Protein AF-A0A381I861-F1 (afdb_monomer_lite)

Structure (mmCIF, N/CA/C/O backbone):
data_AF-A0A381I861-F1
#
_entry.id   AF-A0A381I861-F1
#
loop_
_atom_site.group_PDB
_atom_site.id
_atom_site.type_symbol
_atom_site.label_atom_id
_atom_site.label_alt_id
_atom_site.label_comp_id
_atom_site.label_asym_id
_atom_site.label_entity_id
_atom_site.label_seq_id
_atom_site.pdbx_PDB_ins_code
_atom_site.Cartn_x
_atom_site.Cartn_y
_atom_site.Cartn_z
_atom_site.occupancy
_atom_site.B_iso_or_equiv
_atom_site.auth_seq_id
_atom_site.auth_comp_id
_atom_site.auth_asym_id
_atom_site.auth_atom_id
_atom_site.pdbx_PDB_model_num
ATOM 1 N N . MET A 1 1 ? -20.979 10.358 10.997 1.00 47.38 1 MET A N 1
ATOM 2 C CA . MET A 1 1 ? -21.408 9.561 12.172 1.00 47.38 1 MET A CA 1
ATOM 3 C C . MET A 1 1 ? -21.766 8.157 11.701 1.00 47.38 1 MET A C 1
ATOM 5 O O . MET A 1 1 ? -22.931 7.772 11.704 1.00 47.38 1 MET A O 1
ATOM 9 N N . SER A 1 2 ? -20.763 7.415 11.246 1.00 55.00 2 SER A N 1
ATOM 10 C CA . SER A 1 2 ? -20.908 6.030 10.802 1.00 55.00 2 SER A CA 1
ATOM 11 C C . SER A 1 2 ? -20.146 5.208 11.830 1.00 55.00 2 SER A C 1
ATOM 13 O O . SER A 1 2 ? -18.946 5.399 11.986 1.00 55.00 2 SER A O 1
ATOM 15 N N . LYS A 1 3 ? -20.848 4.386 12.609 1.00 66.19 3 LYS A N 1
ATOM 16 C CA . LYS A 1 3 ? -20.197 3.401 13.471 1.00 66.19 3 LYS A CA 1
ATOM 17 C C . LYS A 1 3 ? -19.875 2.209 12.584 1.00 66.19 3 LYS A C 1
ATOM 19 O O . LYS A 1 3 ? -20.814 1.592 12.081 1.00 66.19 3 LYS A O 1
ATOM 24 N N . THR A 1 4 ? -18.599 1.894 12.407 1.00 80.69 4 THR A N 1
ATOM 25 C CA . THR A 1 4 ? -18.178 0.767 11.567 1.00 80.69 4 THR A CA 1
ATOM 26 C C . THR A 1 4 ? -17.404 -0.223 12.421 1.00 80.69 4 THR A C 1
ATOM 28 O O . THR A 1 4 ? -16.626 0.156 13.298 1.00 80.69 4 THR A O 1
ATOM 31 N N . ARG A 1 5 ? -17.670 -1.516 12.236 1.00 85.31 5 ARG A N 1
ATOM 32 C CA . ARG A 1 5 ? -16.937 -2.563 12.956 1.00 85.31 5 ARG A CA 1
ATOM 33 C C . ARG A 1 5 ? -15.594 -2.825 12.286 1.00 85.31 5 ARG A C 1
ATOM 35 O O . ARG A 1 5 ? -15.507 -2.759 11.064 1.00 85.31 5 ARG A O 1
ATOM 42 N N . VAL A 1 6 ? -14.586 -3.197 13.077 1.00 83.44 6 VAL A N 1
ATOM 43 C CA . VAL A 1 6 ? -13.229 -3.522 12.590 1.00 83.44 6 VAL A CA 1
ATOM 44 C C . VAL A 1 6 ? -13.271 -4.503 11.414 1.00 83.44 6 VAL A C 1
ATOM 46 O O . VAL A 1 6 ? -12.648 -4.241 10.394 1.00 83.44 6 VAL A O 1
ATOM 49 N N . TYR A 1 7 ? -14.054 -5.586 11.492 1.00 81.19 7 TYR A N 1
ATOM 50 C CA . TYR A 1 7 ? -14.107 -6.555 10.387 1.00 81.19 7 TYR A CA 1
ATOM 51 C C . TYR A 1 7 ? -14.647 -5.975 9.070 1.00 81.19 7 TYR A C 1
ATOM 53 O O . TYR A 1 7 ? -14.230 -6.400 8.000 1.00 81.19 7 TYR A O 1
ATOM 61 N N . GLN A 1 8 ? -15.570 -5.011 9.136 1.00 82.38 8 GLN A N 1
ATOM 62 C CA . GLN A 1 8 ? -16.150 -4.394 7.938 1.00 82.38 8 GLN A CA 1
ATOM 63 C C . GLN A 1 8 ? -15.111 -3.514 7.254 1.00 82.38 8 GLN A C 1
ATOM 65 O O . GLN A 1 8 ? -14.979 -3.536 6.039 1.00 82.38 8 GLN A O 1
ATOM 70 N N . ILE A 1 9 ? -14.326 -2.800 8.059 1.00 81.31 9 ILE A N 1
ATOM 71 C CA . ILE A 1 9 ? -13.204 -1.999 7.584 1.00 81.31 9 ILE A CA 1
ATOM 72 C C . ILE A 1 9 ? -12.139 -2.902 6.954 1.00 81.31 9 ILE A C 1
ATOM 74 O O . ILE A 1 9 ? -11.631 -2.590 5.884 1.00 81.31 9 ILE A O 1
ATOM 78 N N . ALA A 1 10 ? -11.820 -4.038 7.580 1.00 81.88 10 ALA A N 1
ATOM 79 C CA . ALA A 1 10 ? -10.838 -4.979 7.044 1.00 81.88 10 ALA A CA 1
ATOM 80 C C . ALA A 1 10 ? -11.274 -5.539 5.679 1.00 81.88 10 ALA A C 1
ATOM 82 O O . ALA A 1 10 ? -10.464 -5.600 4.756 1.00 81.88 10 ALA A O 1
ATOM 83 N N . GLU A 1 11 ? -12.560 -5.881 5.531 1.00 82.31 11 GLU A N 1
ATOM 84 C CA . GLU A 1 11 ? -13.141 -6.312 4.253 1.00 82.31 11 GLU A CA 1
ATOM 85 C C . GLU A 1 11 ? -13.118 -5.203 3.191 1.00 82.31 11 GLU A C 1
ATOM 87 O O . GLU A 1 11 ? -12.740 -5.466 2.051 1.00 82.31 11 GLU A O 1
ATOM 92 N N . GLU A 1 12 ? -13.476 -3.965 3.546 1.00 78.44 12 GLU A N 1
ATOM 93 C CA . GLU A 1 12 ? -13.448 -2.818 2.623 1.00 78.44 12 GLU A CA 1
ATOM 94 C C . GLU A 1 12 ? -12.031 -2.497 2.131 1.00 78.44 12 GLU A C 1
ATOM 96 O O . GLU A 1 12 ? -11.830 -2.166 0.962 1.00 78.44 12 GLU A O 1
ATOM 101 N N . LEU A 1 13 ? -11.048 -2.635 3.018 1.00 76.75 13 LEU A N 1
ATOM 102 C CA . LEU A 1 13 ? -9.633 -2.415 2.740 1.00 76.75 13 LEU A CA 1
ATOM 103 C C . LEU A 1 13 ? -8.937 -3.634 2.113 1.00 76.75 13 LEU A C 1
ATOM 105 O O . LEU A 1 13 ? -7.761 -3.550 1.759 1.00 76.75 13 LEU A O 1
ATOM 109 N N . ASN A 1 14 ? -9.651 -4.755 1.955 1.00 79.12 14 ASN A N 1
ATOM 110 C CA . ASN A 1 14 ? -9.128 -6.023 1.448 1.00 79.12 14 ASN A CA 1
ATOM 111 C C . ASN A 1 14 ? -7.868 -6.508 2.200 1.00 79.12 14 ASN A C 1
ATOM 113 O O . ASN A 1 14 ? -6.929 -7.026 1.592 1.00 79.12 14 ASN A O 1
ATOM 117 N N . ILE A 1 15 ? -7.860 -6.349 3.526 1.00 81.50 15 ILE A N 1
ATOM 118 C CA . ILE A 1 15 ? -6.811 -6.848 4.426 1.00 81.50 15 ILE A CA 1
ATOM 119 C C . ILE A 1 15 ? -7.360 -7.817 5.456 1.00 81.50 15 ILE A C 1
ATOM 121 O O . ILE A 1 15 ? -8.566 -7.936 5.669 1.00 81.50 15 ILE A O 1
ATOM 125 N N . SER A 1 16 ? -6.458 -8.535 6.121 1.00 84.50 16 SER A N 1
ATOM 126 C CA . SER A 1 16 ? -6.862 -9.406 7.217 1.00 84.50 16 SER A CA 1
ATOM 127 C C . SER A 1 16 ? -7.278 -8.596 8.452 1.00 84.50 16 SER A C 1
ATOM 129 O O . SER A 1 16 ? -6.753 -7.516 8.723 1.00 84.50 16 SER A O 1
ATOM 131 N N . ASN A 1 17 ? -8.201 -9.146 9.248 1.00 84.00 17 ASN A N 1
ATOM 132 C CA . ASN A 1 17 ? -8.607 -8.538 10.522 1.00 84.00 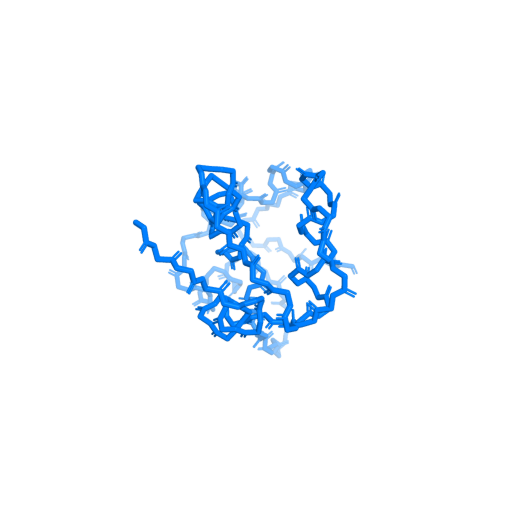17 ASN A CA 1
ATOM 133 C C . ASN A 1 17 ? -7.408 -8.306 11.455 1.00 84.00 17 ASN A C 1
ATOM 135 O O . ASN A 1 17 ? -7.355 -7.299 12.149 1.00 84.00 17 ASN A O 1
ATOM 139 N N . GLU A 1 18 ? -6.458 -9.243 11.471 1.00 84.25 18 GLU A N 1
ATOM 140 C CA . GLU A 1 18 ? -5.247 -9.171 12.292 1.00 84.25 18 GLU A CA 1
ATOM 141 C C . GLU A 1 18 ? -4.337 -8.023 11.846 1.00 84.25 18 GLU A C 1
ATOM 143 O O . GLU A 1 18 ? -3.850 -7.251 12.666 1.00 84.25 18 GLU A O 1
ATOM 148 N N . GLU A 1 19 ? -4.174 -7.854 10.537 1.00 82.06 19 GLU A N 1
ATOM 149 C CA . GLU A 1 19 ? -3.384 -6.776 9.954 1.00 82.06 19 GLU A CA 1
ATOM 150 C C . GLU A 1 19 ? -3.999 -5.397 10.206 1.00 82.06 19 GLU A C 1
ATOM 152 O O . G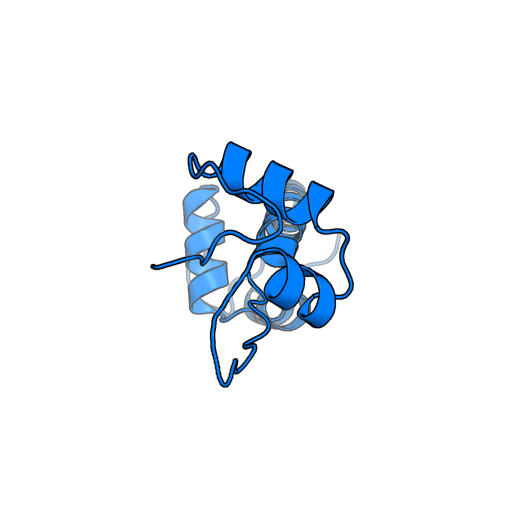LU A 1 19 ? -3.282 -4.474 10.588 1.00 82.06 19 GLU A O 1
ATOM 157 N N . LEU A 1 20 ? -5.325 -5.264 10.087 1.00 83.62 20 LEU A N 1
ATOM 158 C CA . LEU A 1 20 ? -6.011 -4.027 10.454 1.00 83.62 20 LEU A CA 1
ATOM 159 C C . LEU A 1 20 ? -5.836 -3.706 11.945 1.00 83.62 20 LEU A C 1
ATOM 161 O O . LEU A 1 20 ? -5.561 -2.563 12.290 1.00 83.62 20 LEU A O 1
ATOM 165 N N . ILE A 1 21 ? -5.974 -4.699 12.829 1.00 84.06 21 ILE A N 1
ATOM 166 C CA . ILE A 1 21 ? -5.800 -4.513 14.278 1.00 84.06 21 ILE A CA 1
ATOM 167 C C . ILE A 1 21 ? -4.378 -4.046 14.601 1.00 84.06 21 ILE A C 1
ATOM 169 O O . ILE A 1 21 ? -4.214 -3.117 15.388 1.00 84.06 21 ILE A O 1
ATOM 173 N N . ASN A 1 22 ? -3.362 -4.640 13.972 1.00 83.75 22 ASN A N 1
ATOM 174 C CA . ASN A 1 22 ? -1.968 -4.238 14.165 1.00 83.75 22 ASN A CA 1
ATOM 175 C C . ASN A 1 22 ? -1.728 -2.800 13.696 1.00 83.75 22 ASN A C 1
ATOM 177 O O . ASN A 1 22 ? -1.165 -1.999 14.436 1.00 83.75 22 ASN A O 1
ATOM 181 N N . LYS A 1 23 ? -2.216 -2.453 12.500 1.00 80.62 23 LYS A N 1
ATOM 182 C CA . LYS A 1 23 ? -2.091 -1.101 11.947 1.00 80.62 23 LYS A CA 1
ATOM 183 C C . LYS A 1 23 ? -2.831 -0.053 12.796 1.00 80.62 23 LYS A C 1
ATOM 185 O O . LYS A 1 23 ? -2.326 1.043 13.000 1.00 80.62 23 LYS A O 1
ATOM 190 N N . LEU A 1 24 ? -3.996 -0.389 13.354 1.00 80.81 24 LEU A N 1
ATOM 191 C CA . LEU A 1 24 ? -4.710 0.477 14.302 1.00 80.81 24 LEU A CA 1
ATOM 192 C C . LEU A 1 24 ? -3.947 0.634 15.627 1.00 80.81 24 LEU A C 1
ATOM 194 O O . LEU A 1 24 ? -3.869 1.741 16.154 1.00 80.81 24 LEU A O 1
ATOM 198 N N . ALA A 1 25 ? -3.336 -0.439 16.135 1.00 82.38 25 ALA A N 1
ATOM 199 C CA . ALA A 1 25 ? -2.525 -0.391 17.350 1.00 82.38 25 ALA A CA 1
ATOM 200 C C . ALA A 1 25 ? -1.269 0.487 17.187 1.00 82.38 25 ALA A C 1
ATOM 202 O O . ALA A 1 25 ? -0.883 1.173 18.130 1.00 82.38 25 ALA A O 1
ATOM 203 N N . GLU A 1 26 ? -0.657 0.516 15.998 1.00 80.94 26 GLU A N 1
ATOM 204 C CA . GLU A 1 26 ? 0.446 1.437 15.675 1.00 80.94 26 GLU A CA 1
ATOM 205 C C . GLU A 1 26 ? 0.019 2.912 15.697 1.00 80.94 26 GLU A C 1
ATOM 207 O O . GLU A 1 26 ? 0.825 3.786 16.018 1.00 80.94 26 GLU A O 1
ATOM 212 N N . LEU A 1 27 ? -1.253 3.184 15.406 1.00 78.88 27 LEU A N 1
ATOM 213 C CA . LEU A 1 27 ? -1.859 4.516 15.441 1.00 78.88 27 LEU A CA 1
ATOM 214 C C . LEU A 1 27 ? -2.401 4.889 16.833 1.00 78.88 27 LEU A C 1
ATOM 216 O O . LEU A 1 27 ? -3.123 5.874 16.963 1.00 78.88 27 LEU A O 1
ATOM 220 N N . ASP A 1 28 ? -2.055 4.111 17.866 1.00 74.50 28 ASP A N 1
ATOM 221 C CA . ASP A 1 28 ? -2.532 4.252 19.251 1.00 74.50 28 ASP A CA 1
ATOM 222 C C . ASP A 1 28 ? -4.065 4.084 19.391 1.00 74.50 28 ASP A C 1
ATOM 224 O O . ASP A 1 28 ? -4.677 4.456 20.395 1.00 74.50 28 ASP A O 1
ATOM 228 N N . ILE A 1 29 ? -4.704 3.467 18.387 1.00 79.88 29 ILE A N 1
ATOM 229 C CA . ILE A 1 29 ? -6.128 3.128 18.386 1.00 79.88 29 ILE A CA 1
ATOM 230 C C . ILE A 1 29 ? -6.282 1.715 18.944 1.00 79.88 29 ILE A C 1
ATOM 232 O O . ILE A 1 29 ? -6.080 0.707 18.264 1.00 79.88 29 ILE A O 1
ATOM 236 N N . ASN A 1 30 ? -6.669 1.630 20.214 1.00 70.81 30 ASN A N 1
ATOM 237 C CA . ASN A 1 30 ? -6.768 0.351 20.902 1.00 70.81 30 ASN A CA 1
ATOM 238 C C . ASN A 1 30 ? -8.080 -0.380 20.554 1.00 70.81 30 ASN A C 1
ATOM 240 O O . ASN A 1 30 ? -9.148 -0.073 21.089 1.00 70.81 30 ASN A O 1
ATOM 244 N N . VAL A 1 31 ? -7.992 -1.381 19.679 1.00 74.88 31 VAL A N 1
ATOM 245 C CA . VAL A 1 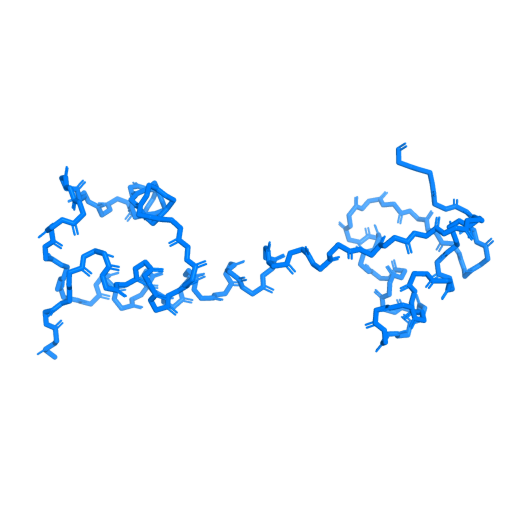31 ? -9.094 -2.290 19.324 1.00 74.88 31 VAL A CA 1
ATOM 246 C C . VAL A 1 31 ? -8.919 -3.637 20.016 1.00 74.88 31 VAL A C 1
ATOM 248 O O . VAL A 1 31 ? -7.864 -4.256 19.958 1.00 74.88 31 VAL A O 1
ATOM 251 N N . THR A 1 32 ? -9.963 -4.088 20.714 1.00 73.69 32 THR A N 1
ATOM 252 C CA . THR A 1 32 ? -9.908 -5.303 21.545 1.00 73.69 32 THR A CA 1
ATOM 253 C C . THR A 1 32 ? -10.127 -6.573 20.729 1.00 73.69 32 THR A C 1
ATOM 255 O O . THR A 1 32 ? -9.573 -7.614 21.065 1.00 73.69 32 THR A O 1
ATOM 258 N N . ASP A 1 33 ? -10.956 -6.504 19.685 1.00 78.81 33 ASP A N 1
ATOM 259 C CA . ASP A 1 33 ? -11.271 -7.636 18.812 1.00 78.81 33 ASP A CA 1
ATOM 260 C C . ASP A 1 33 ? -11.840 -7.132 17.469 1.00 78.81 33 ASP A C 1
ATOM 262 O O . ASP A 1 33 ? -12.165 -5.955 17.306 1.00 78.81 33 ASP A O 1
ATOM 266 N N . LYS A 1 34 ? -12.053 -8.039 16.515 1.00 73.62 34 LYS A N 1
ATOM 267 C CA . LYS A 1 34 ? -12.688 -7.778 15.208 1.00 73.62 34 LYS A CA 1
ATOM 268 C C . LYS A 1 34 ? -14.109 -7.196 15.303 1.00 73.62 34 LYS A C 1
ATOM 270 O O . LYS A 1 34 ? -14.626 -6.636 14.337 1.00 73.62 34 LYS A O 1
ATOM 275 N N . ASP A 1 35 ? -14.760 -7.371 16.451 1.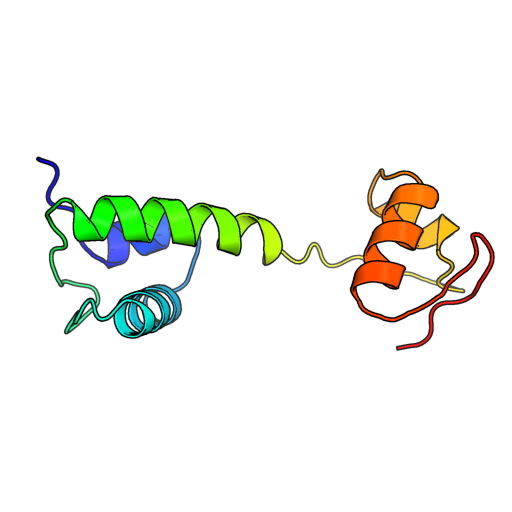00 79.50 35 ASP A N 1
ATOM 276 C CA . ASP A 1 35 ? -16.104 -6.870 16.742 1.00 79.50 35 ASP A CA 1
ATOM 277 C C . ASP A 1 35 ? -16.101 -5.491 17.416 1.00 79.50 35 ASP A C 1
ATOM 279 O O . ASP A 1 35 ? -17.173 -4.929 17.665 1.00 79.50 35 ASP A O 1
ATOM 283 N N . SER A 1 36 ? -14.919 -4.927 17.693 1.00 80.75 36 SER A N 1
ATOM 284 C CA . SER A 1 36 ? -14.800 -3.561 18.187 1.00 80.75 36 SER A CA 1
ATOM 285 C C . SER A 1 36 ? -15.426 -2.583 17.191 1.00 80.75 36 SER A C 1
ATOM 287 O O . SER A 1 36 ? -15.290 -2.706 15.971 1.00 80.75 36 SER A O 1
ATOM 289 N N . VAL A 1 37 ? -16.165 -1.619 17.734 1.00 78.38 37 VAL A N 1
ATOM 290 C CA . VAL A 1 37 ? -16.778 -0.541 16.961 1.00 78.38 37 VAL A CA 1
ATOM 291 C C . VAL A 1 37 ? -15.813 0.627 16.977 1.00 78.38 37 VAL A C 1
ATOM 293 O O . VAL A 1 37 ? -15.462 1.108 18.052 1.00 78.38 37 VAL A O 1
ATOM 296 N N . LEU A 1 38 ? -15.405 1.067 15.795 1.00 77.06 38 LEU A N 1
ATOM 297 C CA . LEU A 1 38 ? -14.607 2.267 15.627 1.00 77.06 38 LEU A CA 1
ATOM 298 C C . LEU A 1 38 ? -15.543 3.426 15.269 1.00 77.06 38 LEU A C 1
ATOM 300 O O . LEU A 1 38 ? -16.446 3.290 14.437 1.00 77.06 38 LEU A O 1
ATOM 304 N N . GLU A 1 39 ? -15.354 4.562 15.933 1.00 72.19 39 GLU A N 1
ATOM 305 C CA . GLU A 1 39 ? -16.095 5.793 15.677 1.00 72.19 39 GLU A CA 1
ATOM 306 C C . GLU A 1 39 ? -15.240 7.017 16.017 1.00 72.19 39 GLU A C 1
ATOM 308 O O . GLU A 1 39 ? -14.443 6.974 16.949 1.00 72.19 39 GLU A O 1
ATOM 313 N N . GLY A 1 40 ? -15.432 8.113 15.279 1.00 75.12 40 GLY A N 1
ATOM 314 C CA . GLY A 1 40 ? -14.771 9.396 15.536 1.00 75.12 40 GLY A CA 1
ATOM 315 C C . GLY A 1 40 ? -13.787 9.821 14.446 1.00 75.12 40 GLY A C 1
ATOM 316 O O . GLY A 1 40 ? -13.581 9.115 13.464 1.00 75.12 40 GLY A O 1
ATOM 317 N N . GLU A 1 41 ? -13.207 11.006 14.633 1.00 68.06 41 GLU A N 1
ATOM 318 C CA . GLU A 1 41 ? -12.281 11.647 13.684 1.00 68.06 41 GLU A CA 1
ATOM 319 C C . GLU A 1 41 ? -10.943 10.888 13.570 1.00 68.06 41 GLU A C 1
ATOM 321 O O . GLU A 1 41 ? -10.339 10.854 12.502 1.00 68.06 41 GLU A O 1
ATOM 326 N N . GLU A 1 42 ? -10.515 10.206 14.639 1.00 66.62 42 GLU A N 1
ATOM 327 C CA . GLU A 1 42 ? -9.282 9.398 14.673 1.00 66.62 42 GLU A CA 1
ATOM 328 C C . GLU A 1 42 ? -9.339 8.192 13.724 1.00 66.62 42 GLU A C 1
ATOM 330 O O . GLU A 1 42 ? -8.346 7.866 13.077 1.00 66.62 42 GLU A O 1
ATOM 335 N N . LEU A 1 43 ? -10.511 7.561 13.586 1.00 72.44 43 LEU A N 1
ATOM 336 C CA . LEU A 1 43 ? -10.714 6.455 12.649 1.00 72.44 43 LEU A CA 1
ATOM 337 C C . LEU A 1 43 ? -10.604 6.923 11.198 1.00 72.44 43 LEU A C 1
ATOM 339 O O . LEU A 1 43 ? -10.032 6.229 10.365 1.00 72.44 43 LEU A O 1
ATOM 343 N N . GLU A 1 44 ? -11.203 8.069 10.889 1.00 73.62 44 GLU A N 1
ATOM 344 C CA . GLU A 1 44 ? -11.261 8.587 9.524 1.00 73.62 44 GLU A CA 1
ATOM 345 C C . GLU A 1 44 ? -9.857 8.963 9.036 1.00 73.62 44 GLU A C 1
ATOM 347 O O . GLU A 1 44 ? -9.465 8.573 7.938 1.00 73.62 44 GLU A O 1
ATOM 352 N N . LEU A 1 45 ? -9.057 9.583 9.910 1.00 72.12 45 LEU A N 1
ATOM 353 C CA . LEU A 1 45 ? -7.645 9.857 9.650 1.00 72.12 45 LEU A CA 1
ATOM 354 C C . LEU A 1 45 ? -6.819 8.568 9.508 1.00 72.12 45 LEU A C 1
ATOM 356 O O . LEU A 1 45 ? -6.014 8.450 8.586 1.00 72.12 45 LEU A O 1
ATOM 360 N N . ALA A 1 46 ? -7.035 7.585 10.388 1.00 71.88 46 ALA A N 1
ATOM 361 C CA . ALA A 1 46 ? -6.365 6.290 10.300 1.00 71.88 46 ALA A CA 1
ATOM 362 C C . ALA A 1 46 ? -6.681 5.580 8.978 1.00 71.88 46 ALA A C 1
ATOM 364 O O . ALA A 1 46 ? -5.781 5.062 8.331 1.00 71.88 46 ALA A O 1
ATOM 365 N N . LEU A 1 47 ? -7.942 5.591 8.543 1.00 72.25 47 LEU A N 1
ATOM 366 C CA . LEU A 1 47 ? -8.370 4.982 7.285 1.00 72.25 47 LEU A CA 1
ATOM 367 C C . LEU A 1 47 ? -7.756 5.656 6.063 1.00 72.25 47 LEU A C 1
ATOM 369 O O . LEU A 1 47 ? -7.369 4.966 5.122 1.00 72.25 47 LEU A O 1
ATOM 373 N N . GLU A 1 48 ? -7.658 6.983 6.082 1.00 73.81 48 GLU A N 1
ATOM 374 C CA . GLU A 1 48 ? -7.032 7.746 5.006 1.00 73.81 48 GLU A CA 1
ATOM 375 C C . GLU A 1 48 ? -5.543 7.387 4.879 1.00 73.81 48 GLU A C 1
ATOM 377 O O . GLU A 1 48 ? -5.083 7.048 3.789 1.00 73.81 48 GLU A O 1
ATOM 382 N N . MET A 1 49 ? -4.821 7.326 6.004 1.00 68.56 49 MET A N 1
ATOM 383 C CA . MET A 1 49 ? -3.421 6.886 6.040 1.00 68.56 49 MET A CA 1
ATOM 384 C C . MET A 1 49 ? -3.259 5.422 5.599 1.00 68.56 49 MET A C 1
ATOM 386 O O . MET A 1 49 ? -2.368 5.093 4.819 1.00 68.56 49 MET A O 1
ATOM 390 N N . LEU A 1 50 ? -4.157 4.537 6.042 1.00 72.75 50 LEU A N 1
ATOM 391 C CA . LEU A 1 50 ? -4.135 3.118 5.684 1.00 72.75 50 LEU A CA 1
ATOM 392 C C . LEU A 1 50 ? -4.410 2.887 4.198 1.00 72.75 50 LEU A C 1
ATOM 394 O O . LEU A 1 50 ? -3.771 2.037 3.583 1.00 72.75 50 LEU A O 1
ATOM 398 N N . GLY A 1 51 ? -5.326 3.648 3.598 1.00 66.50 51 GLY A N 1
ATOM 399 C CA . GLY A 1 51 ? -5.593 3.587 2.162 1.00 66.50 51 GLY A CA 1
ATOM 400 C C . GLY A 1 51 ? -4.360 3.926 1.316 1.00 66.50 51 GLY A C 1
ATOM 401 O O . GLY A 1 51 ? -4.130 3.306 0.270 1.00 66.50 51 GLY A O 1
ATOM 402 N N . GLU A 1 52 ? -3.525 4.859 1.780 1.00 60.25 52 GLU A N 1
ATOM 403 C CA . GLU A 1 52 ? -2.262 5.193 1.113 1.00 60.25 52 GLU A CA 1
ATOM 404 C C . GLU A 1 52 ? -1.236 4.049 1.188 1.00 60.25 52 GLU A C 1
ATOM 406 O O . GLU A 1 52 ? -0.569 3.762 0.187 1.00 60.25 52 GLU A O 1
ATOM 411 N N . ASP A 1 53 ? -1.155 3.341 2.318 1.00 57.34 53 ASP A N 1
ATOM 412 C CA . ASP A 1 53 ? -0.239 2.205 2.498 1.00 57.34 53 ASP A CA 1
ATOM 413 C C . ASP A 1 53 ? -0.681 0.957 1.715 1.00 57.34 53 ASP A C 1
ATOM 415 O O . ASP A 1 53 ? 0.127 0.299 1.055 1.00 57.34 53 ASP A O 1
ATOM 419 N N . LEU A 1 54 ? -1.981 0.659 1.697 1.00 54.78 54 LEU A N 1
ATOM 420 C CA . LEU A 1 54 ? -2.551 -0.510 1.007 1.00 54.78 54 LEU A CA 1
ATOM 421 C C . LEU A 1 54 ? -2.438 -0.439 -0.514 1.00 54.78 54 LEU A C 1
ATOM 423 O O . LEU A 1 54 ? -2.381 -1.460 -1.208 1.00 54.78 54 LEU A O 1
ATOM 427 N N . SER A 1 55 ? -2.319 0.777 -1.040 1.00 54.47 55 SER A N 1
ATOM 428 C CA . SER A 1 55 ? -1.999 1.017 -2.444 1.00 54.47 55 SER A CA 1
ATOM 429 C C . SER A 1 55 ? -0.627 0.446 -2.846 1.00 54.47 55 SER A C 1
ATOM 431 O O . SER A 1 55 ? -0.362 0.284 -4.041 1.00 54.47 55 SER A O 1
ATOM 433 N N . GLN A 1 56 ? 0.258 0.138 -1.887 1.00 54.50 56 GLN A N 1
ATOM 434 C CA . GLN A 1 56 ? 1.617 -0.342 -2.155 1.00 54.50 56 GLN A CA 1
ATOM 435 C C . GLN A 1 56 ? 1.813 -1.854 -1.977 1.00 54.50 56 GLN A C 1
ATOM 437 O O . GLN A 1 56 ? 2.786 -2.383 -2.518 1.00 54.50 56 GLN A O 1
ATOM 442 N N . GLU A 1 57 ? 0.900 -2.563 -1.304 1.00 48.88 57 GLU A N 1
ATOM 443 C CA . GLU A 1 57 ? 1.133 -3.950 -0.862 1.00 48.88 57 GLU A CA 1
ATOM 444 C C . GLU A 1 57 ? 0.411 -5.043 -1.666 1.00 48.88 57 GLU A C 1
ATOM 446 O O . GLU A 1 57 ? 0.690 -6.227 -1.484 1.00 48.88 57 GLU A O 1
ATOM 451 N N . ASN A 1 58 ? -0.434 -4.687 -2.641 1.00 47.44 58 ASN A N 1
ATOM 452 C CA . ASN A 1 58 ? -0.957 -5.654 -3.614 1.00 47.44 58 ASN A CA 1
ATOM 453 C C . ASN A 1 58 ? 0.138 -6.041 -4.626 1.00 47.44 58 ASN A C 1
ATOM 455 O O . ASN A 1 58 ? 0.140 -5.620 -5.788 1.00 47.44 58 ASN A O 1
ATOM 459 N N . GLY A 1 59 ? 1.116 -6.819 -4.161 1.00 52.12 59 GLY A N 1
ATOM 460 C CA . GLY A 1 59 ? 2.204 -7.369 -4.955 1.00 52.12 59 GLY A CA 1
ATOM 461 C C . GLY A 1 59 ? 1.661 -8.296 -6.035 1.00 52.12 59 GLY A C 1
ATOM 462 O O . GLY A 1 59 ? 1.459 -9.485 -5.806 1.00 52.12 59 GLY A O 1
ATOM 463 N N . ASN A 1 60 ? 1.422 -7.751 -7.226 1.00 58.97 60 ASN A N 1
ATOM 464 C CA . ASN A 1 60 ? 1.067 -8.532 -8.402 1.00 58.97 60 ASN A CA 1
ATOM 465 C C . ASN A 1 60 ? 2.218 -9.517 -8.685 1.00 58.97 60 ASN A C 1
ATOM 467 O O . ASN A 1 60 ? 3.323 -9.095 -9.035 1.00 58.97 60 ASN A O 1
ATOM 471 N N . VAL A 1 61 ? 1.995 -10.817 -8.467 1.00 64.19 61 VAL A N 1
ATOM 472 C CA . VAL A 1 61 ? 3.020 -11.850 -8.670 1.00 64.19 61 VAL A CA 1
ATOM 473 C C . VAL A 1 61 ? 3.209 -12.047 -10.169 1.00 64.19 61 VAL A C 1
ATOM 475 O O . VAL A 1 61 ? 2.298 -12.468 -10.877 1.00 64.19 61 VAL A O 1
ATOM 478 N N . ILE A 1 62 ? 4.401 -11.720 -10.663 1.00 69.69 62 ILE A N 1
ATOM 479 C CA . ILE A 1 62 ? 4.752 -11.830 -12.077 1.00 69.69 62 ILE A CA 1
ATOM 480 C C . ILE A 1 62 ? 5.778 -12.952 -12.236 1.00 69.69 62 ILE A C 1
ATOM 482 O O . ILE A 1 62 ? 6.920 -12.817 -11.805 1.00 69.69 62 ILE A O 1
ATOM 486 N N . GLU A 1 63 ? 5.396 -14.041 -12.901 1.00 71.00 63 GLU A N 1
ATOM 487 C CA . GLU A 1 63 ? 6.325 -15.117 -13.268 1.00 71.00 63 GLU A CA 1
ATOM 488 C C . GLU A 1 63 ? 7.193 -14.689 -14.454 1.00 71.00 63 GLU A C 1
ATOM 490 O O . GLU A 1 63 ? 6.682 -14.147 -15.438 1.00 71.00 63 GLU A O 1
ATOM 495 N N . ILE A 1 64 ? 8.516 -14.884 -14.376 1.00 77.69 64 ILE A N 1
ATOM 496 C CA . ILE A 1 64 ? 9.483 -14.452 -15.396 1.00 77.69 64 ILE A CA 1
ATOM 497 C C . ILE A 1 64 ? 10.373 -15.615 -15.825 1.00 77.69 64 ILE A C 1
ATOM 499 O O . ILE A 1 64 ? 11.363 -15.927 -15.173 1.00 77.69 64 ILE A O 1
ATOM 503 N N . ASP A 1 65 ? 10.056 -16.187 -16.985 1.00 64.56 65 ASP A N 1
ATOM 504 C CA . ASP A 1 65 ? 10.888 -17.194 -17.636 1.00 64.56 65 ASP A CA 1
ATOM 505 C C . ASP A 1 65 ? 12.025 -16.525 -18.419 1.00 64.56 65 ASP A C 1
ATOM 507 O O . ASP A 1 65 ? 11.874 -16.137 -19.580 1.00 64.56 65 ASP A O 1
ATOM 511 N N . GLY A 1 66 ? 13.179 -16.343 -17.773 1.00 77.00 66 GLY A N 1
ATOM 512 C CA . GLY A 1 66 ? 14.410 -15.895 -18.429 1.00 77.00 66 GLY A CA 1
ATOM 513 C C . GLY A 1 66 ? 15.170 -14.810 -17.674 1.00 77.00 66 GLY A C 1
ATOM 514 O O . GLY A 1 66 ? 15.051 -14.660 -16.462 1.00 77.00 66 GLY A O 1
ATOM 515 N N . LYS A 1 67 ? 15.997 -14.052 -18.405 1.00 81.38 67 LYS A N 1
ATOM 516 C CA . LYS A 1 67 ? 16.782 -12.952 -17.828 1.00 81.38 67 LYS A CA 1
ATOM 517 C C . LYS A 1 67 ? 15.852 -11.818 -17.416 1.00 81.38 67 LYS A C 1
ATOM 519 O O . LYS A 1 67 ? 15.247 -11.169 -18.271 1.00 8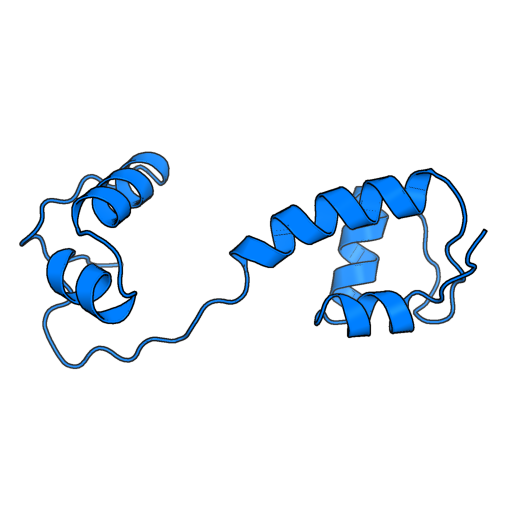1.38 67 LYS A O 1
ATOM 524 N N . LEU A 1 68 ? 15.781 -11.553 -16.118 1.00 87.56 68 LEU A N 1
ATOM 525 C CA . LEU A 1 68 ? 15.035 -10.424 -15.591 1.00 87.56 68 LEU A CA 1
ATOM 526 C C . LEU A 1 68 ? 15.836 -9.138 -15.772 1.00 87.56 68 LEU A C 1
ATOM 528 O O . LEU A 1 68 ? 16.711 -8.825 -14.971 1.00 87.56 68 LEU A O 1
ATOM 532 N N . THR A 1 69 ? 15.542 -8.382 -16.825 1.00 90.75 69 THR A N 1
ATOM 533 C CA . THR A 1 69 ? 16.086 -7.030 -16.999 1.00 90.75 69 THR A CA 1
ATOM 534 C C . THR A 1 69 ? 15.067 -5.971 -16.604 1.00 90.75 69 THR A C 1
ATOM 536 O O . THR A 1 69 ? 13.861 -6.228 -16.582 1.00 90.75 69 THR A O 1
ATOM 539 N N . VAL A 1 70 ? 15.542 -4.751 -16.343 1.00 90.38 70 VAL A N 1
ATOM 540 C CA . VAL A 1 70 ? 14.678 -3.579 -16.110 1.00 90.38 70 VAL A CA 1
ATOM 541 C C . VAL A 1 70 ? 13.648 -3.416 -17.232 1.00 90.38 70 VAL A C 1
ATOM 543 O O . VAL A 1 70 ? 12.486 -3.135 -16.956 1.00 90.38 70 VAL A O 1
ATOM 546 N N . GLN A 1 71 ? 14.044 -3.633 -18.490 1.00 90.12 71 GLN A N 1
ATOM 547 C CA . GLN A 1 71 ? 13.129 -3.585 -19.629 1.00 90.12 71 GLN A CA 1
ATOM 548 C C . GLN A 1 71 ? 12.012 -4.633 -19.529 1.00 90.12 71 GLN A C 1
ATOM 550 O O . GLN A 1 71 ? 10.849 -4.289 -19.712 1.00 90.12 71 GLN A O 1
ATOM 555 N N . VAL A 1 72 ? 12.344 -5.891 -19.213 1.00 88.00 72 VAL A N 1
ATOM 556 C CA . VAL A 1 72 ? 11.350 -6.972 -19.078 1.00 88.00 72 VAL A CA 1
ATOM 557 C C . VAL A 1 72 ? 10.389 -6.678 -17.930 1.00 88.00 72 VAL A C 1
ATOM 559 O O . VAL A 1 72 ? 9.180 -6.829 -18.088 1.00 88.00 72 VAL A O 1
ATOM 562 N N . LEU A 1 73 ? 10.913 -6.207 -16.797 1.00 87.94 73 LEU A N 1
ATOM 563 C CA . LEU A 1 73 ? 10.103 -5.817 -15.647 1.00 87.94 73 LEU A CA 1
ATOM 564 C C . LEU A 1 73 ? 9.138 -4.675 -16.000 1.00 87.94 73 LEU A C 1
ATOM 566 O O . LEU A 1 73 ? 7.958 -4.740 -15.666 1.00 87.94 73 LEU A O 1
ATOM 570 N N . ALA A 1 74 ? 9.623 -3.665 -16.724 1.00 89.12 74 ALA A N 1
ATOM 571 C CA . ALA A 1 74 ? 8.825 -2.532 -17.183 1.00 89.12 74 ALA A CA 1
ATOM 572 C C . ALA A 1 74 ? 7.688 -2.972 -18.118 1.00 89.12 74 ALA A C 1
ATOM 574 O O . ALA A 1 74 ? 6.537 -2.607 -17.898 1.00 89.12 74 ALA A O 1
ATOM 575 N N . THR A 1 75 ? 7.983 -3.829 -19.102 1.00 87.94 75 THR A N 1
ATOM 576 C CA . THR A 1 75 ? 6.974 -4.362 -20.030 1.0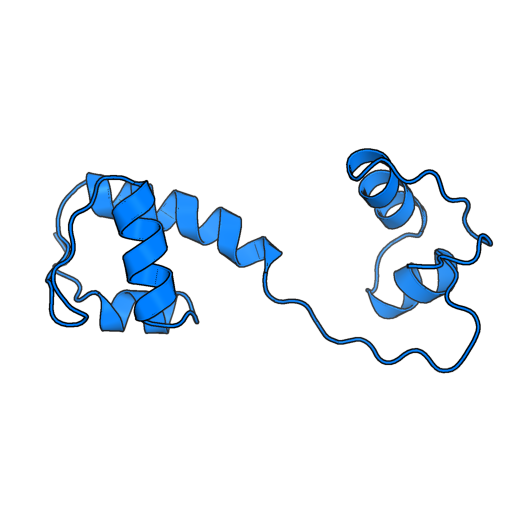0 87.94 75 THR A CA 1
ATOM 577 C C . THR A 1 75 ? 5.916 -5.203 -19.319 1.00 87.94 75 THR A C 1
ATOM 579 O O . THR A 1 75 ? 4.746 -5.124 -19.673 1.00 87.94 75 THR A O 1
ATOM 582 N N . LYS A 1 76 ? 6.291 -5.991 -18.303 1.00 85.50 76 LYS A N 1
ATOM 583 C CA . LYS A 1 76 ? 5.319 -6.800 -17.551 1.00 85.50 76 LYS A CA 1
ATOM 584 C C . LYS A 1 76 ? 4.447 -5.984 -16.599 1.00 85.50 76 LYS A C 1
ATOM 586 O O . LYS A 1 76 ? 3.323 -6.385 -16.326 1.00 85.50 76 LYS A O 1
ATOM 591 N N . LEU A 1 77 ? 4.959 -4.859 -16.107 1.00 85.12 77 LEU A N 1
ATOM 592 C CA . LEU A 1 77 ? 4.226 -3.937 -15.238 1.00 85.12 77 LEU A CA 1
ATOM 593 C C . LEU A 1 77 ? 3.450 -2.858 -16.006 1.00 85.12 77 LEU A C 1
ATOM 595 O O . LEU A 1 77 ? 2.856 -2.001 -15.356 1.00 85.12 77 LEU A O 1
ATOM 599 N N . ASP A 1 78 ? 3.488 -2.878 -17.343 1.00 85.12 78 ASP A N 1
ATOM 600 C CA . ASP A 1 78 ? 2.952 -1.830 -18.225 1.00 85.12 78 ASP A CA 1
ATOM 601 C C . ASP A 1 78 ? 3.415 -0.417 -17.816 1.00 85.12 78 ASP A C 1
ATOM 603 O O . ASP A 1 78 ? 2.654 0.545 -17.742 1.00 85.12 78 ASP A O 1
ATOM 607 N N . LYS A 1 79 ? 4.704 -0.306 -17.472 1.00 88.31 79 LYS A N 1
ATOM 608 C CA . LYS A 1 79 ? 5.360 0.938 -17.045 1.00 88.31 79 LYS A CA 1
ATOM 609 C C . LYS A 1 79 ? 6.569 1.233 -17.911 1.00 88.31 79 LYS A C 1
ATOM 611 O O . LYS A 1 79 ? 7.106 0.360 -18.592 1.00 88.31 79 LYS A O 1
ATOM 616 N N . SER A 1 80 ? 7.039 2.476 -17.875 1.00 91.56 80 SER A N 1
ATOM 617 C CA . SER A 1 80 ? 8.252 2.847 -18.599 1.00 91.56 80 SER A CA 1
ATOM 618 C C . SER A 1 80 ? 9.513 2.352 -17.868 1.00 91.56 80 SER A C 1
ATOM 620 O O . SER A 1 80 ? 9.568 2.376 -16.634 1.00 91.56 80 SER A O 1
ATOM 622 N N . PRO A 1 81 ? 10.583 1.955 -18.588 1.00 90.81 81 PRO A N 1
ATOM 623 C CA . PRO A 1 81 ? 11.855 1.589 -17.960 1.00 90.81 81 PRO A CA 1
ATOM 624 C C . PRO A 1 81 ? 12.409 2.689 -17.049 1.00 90.81 81 PRO A C 1
ATOM 626 O O . PRO A 1 81 ? 12.973 2.391 -16.002 1.00 90.81 81 PRO A O 1
ATOM 629 N N . SER A 1 82 ? 12.206 3.959 -17.409 1.00 91.19 82 SER A N 1
ATOM 630 C CA . SER A 1 82 ? 12.631 5.110 -16.608 1.00 91.19 82 SER A CA 1
ATOM 631 C C . SER A 1 82 ? 11.965 5.145 -15.232 1.00 91.19 82 SER A C 1
ATOM 633 O O . SER A 1 82 ? 12.648 5.377 -14.238 1.00 91.19 82 SER A O 1
ATOM 635 N N . GLU A 1 83 ? 10.662 4.867 -15.142 1.00 90.62 83 GLU A N 1
ATOM 636 C CA . GLU A 1 83 ? 9.951 4.815 -13.857 1.00 90.62 83 GLU A CA 1
ATOM 637 C C . GLU A 1 83 ? 10.449 3.672 -12.975 1.00 90.62 83 GLU A C 1
ATOM 639 O O . GLU A 1 83 ? 10.624 3.853 -11.769 1.00 90.62 83 GLU A O 1
ATOM 644 N N . ILE A 1 84 ? 10.722 2.508 -13.573 1.00 90.81 84 ILE A N 1
ATOM 645 C CA . ILE A 1 84 ? 11.308 1.371 -12.856 1.00 90.81 84 ILE A CA 1
ATOM 646 C C . ILE A 1 84 ? 12.698 1.739 -12.325 1.00 90.81 84 ILE A C 1
ATOM 648 O O . ILE A 1 84 ? 12.976 1.514 -11.150 1.00 90.81 84 ILE A O 1
ATOM 652 N N . ILE A 1 85 ? 13.545 2.375 -13.141 1.00 90.94 85 ILE A N 1
ATOM 653 C CA . ILE A 1 85 ? 14.879 2.841 -12.727 1.00 90.94 85 ILE A CA 1
ATOM 654 C C . ILE A 1 85 ? 14.771 3.854 -11.586 1.00 90.94 85 ILE A C 1
ATOM 656 O O . ILE A 1 85 ? 15.482 3.728 -10.593 1.00 90.94 85 ILE A O 1
ATOM 660 N N . MET A 1 86 ? 13.860 4.827 -11.682 1.00 90.00 86 MET A N 1
ATOM 661 C CA . MET A 1 86 ? 13.648 5.815 -10.621 1.00 90.00 86 MET A CA 1
ATOM 662 C C . MET A 1 86 ? 13.211 5.158 -9.309 1.00 90.00 86 MET A C 1
ATOM 664 O O . MET A 1 86 ? 13.684 5.550 -8.243 1.00 90.00 86 MET A O 1
ATOM 668 N N . LYS A 1 87 ? 12.330 4.152 -9.364 1.00 88.00 87 LYS A N 1
ATOM 669 C CA . LYS A 1 87 ? 11.922 3.395 -8.173 1.00 88.00 87 LYS A CA 1
ATOM 670 C C . LYS A 1 87 ? 13.078 2.587 -7.588 1.00 88.00 87 LYS A C 1
ATOM 672 O O . LYS A 1 87 ? 13.302 2.664 -6.385 1.00 88.00 87 LYS A O 1
ATOM 677 N N . LEU A 1 88 ? 13.855 1.895 -8.421 1.00 88.19 88 LEU A N 1
ATOM 678 C CA . LEU A 1 88 ? 15.043 1.160 -7.977 1.00 88.19 88 LEU A CA 1
ATOM 679 C C . LEU A 1 88 ? 16.062 2.097 -7.313 1.00 88.19 88 LEU A C 1
ATOM 681 O O . LEU A 1 88 ? 16.578 1.771 -6.247 1.00 88.19 88 LEU A O 1
ATOM 685 N N . MET A 1 89 ? 16.271 3.298 -7.864 1.00 88.88 89 MET A N 1
ATOM 686 C CA . MET A 1 89 ? 17.136 4.319 -7.263 1.00 88.88 89 MET A CA 1
ATOM 687 C C . MET A 1 89 ? 16.640 4.765 -5.884 1.00 88.88 89 MET A C 1
ATOM 689 O O . MET A 1 89 ? 17.448 4.874 -4.965 1.00 88.88 89 MET A O 1
ATOM 693 N N . LYS A 1 90 ? 15.326 4.979 -5.708 1.00 86.44 90 LYS A N 1
ATOM 694 C CA . LYS A 1 90 ? 14.734 5.278 -4.388 1.00 86.44 90 LYS A CA 1
ATOM 695 C C . LYS A 1 90 ? 14.960 4.144 -3.383 1.00 86.44 90 LYS A C 1
ATOM 697 O O . LYS A 1 90 ? 15.170 4.416 -2.210 1.00 86.44 90 LYS A O 1
ATOM 702 N N . MET A 1 91 ? 14.963 2.897 -3.853 1.00 84.50 91 MET A N 1
ATOM 703 C CA . MET A 1 91 ? 15.276 1.703 -3.057 1.00 84.50 91 MET A CA 1
ATOM 704 C C . MET A 1 91 ? 16.792 1.467 -2.884 1.00 84.50 91 MET A C 1
ATOM 706 O O . MET A 1 91 ? 17.195 0.451 -2.327 1.00 84.50 91 MET A O 1
ATOM 710 N N . GLY A 1 92 ? 17.651 2.369 -3.376 1.00 85.94 92 GLY A N 1
ATOM 711 C CA . GLY A 1 92 ? 19.110 2.276 -3.254 1.00 85.94 92 GLY A CA 1
ATOM 712 C C . GLY A 1 92 ? 19.799 1.386 -4.295 1.00 85.94 92 GLY A C 1
ATOM 713 O O . GLY A 1 92 ? 21.015 1.212 -4.239 1.00 85.94 92 GLY A O 1
ATOM 714 N N . THR A 1 93 ? 19.062 0.844 -5.268 1.00 82.81 93 THR A N 1
ATOM 715 C CA . THR A 1 93 ? 19.608 0.001 -6.340 1.00 82.81 93 THR A CA 1
ATOM 716 C C . THR A 1 93 ? 19.731 0.795 -7.639 1.00 82.81 93 THR A C 1
ATOM 718 O O . THR A 1 93 ? 18.740 1.199 -8.242 1.00 82.81 93 THR A O 1
ATOM 721 N N . MET A 1 94 ? 20.957 1.000 -8.125 1.00 87.06 94 MET A N 1
ATOM 722 C CA . MET A 1 94 ? 21.175 1.574 -9.455 1.00 87.06 94 MET A CA 1
ATOM 723 C C . MET A 1 94 ? 21.115 0.486 -10.527 1.00 87.06 94 MET A C 1
ATOM 725 O O . MET A 1 94 ? 21.867 -0.490 -10.488 1.00 87.06 94 MET A O 1
ATOM 729 N N . ALA A 1 95 ? 20.237 0.681 -11.508 1.00 88.88 95 ALA A N 1
ATOM 730 C CA . ALA A 1 95 ? 20.085 -0.219 -12.640 1.00 88.88 95 ALA A CA 1
ATOM 731 C C . ALA A 1 95 ? 19.976 0.557 -13.957 1.00 88.88 95 ALA A C 1
ATOM 733 O O . ALA A 1 95 ? 19.484 1.684 -13.998 1.00 88.88 95 ALA A O 1
ATOM 734 N N . THR A 1 96 ? 20.424 -0.064 -15.045 1.00 90.12 96 THR A N 1
ATOM 735 C CA . THR A 1 96 ? 20.238 0.438 -16.415 1.00 90.12 96 THR A CA 1
ATOM 736 C C . THR A 1 96 ? 19.206 -0.407 -17.166 1.00 90.12 96 THR A C 1
ATOM 738 O O . THR A 1 96 ? 18.880 -1.512 -16.743 1.00 90.12 96 THR A O 1
ATOM 741 N N . ILE A 1 97 ? 18.690 0.087 -18.298 1.00 89.94 97 ILE A N 1
ATOM 742 C CA . ILE A 1 97 ? 17.577 -0.539 -19.049 1.00 89.94 97 ILE A CA 1
ATOM 743 C C . ILE A 1 97 ? 17.822 -2.032 -19.349 1.00 89.94 97 ILE A C 1
ATOM 745 O O . ILE A 1 97 ? 16.921 -2.857 -19.202 1.00 89.94 97 ILE A O 1
ATOM 749 N N . ASN A 1 98 ? 19.051 -2.381 -19.730 1.00 89.56 98 ASN A N 1
ATOM 750 C CA . ASN A 1 98 ? 19.434 -3.746 -20.104 1.00 89.56 98 ASN A CA 1
ATOM 751 C C . ASN A 1 98 ? 20.136 -4.507 -18.970 1.00 89.56 98 ASN A C 1
ATOM 753 O O . ASN A 1 98 ? 20.664 -5.595 -19.198 1.00 89.56 98 ASN A O 1
ATOM 757 N N . GLN A 1 99 ? 20.187 -3.938 -17.763 1.00 87.25 99 GLN A N 1
ATOM 758 C CA . GLN A 1 99 ? 20.822 -4.579 -16.620 1.00 87.25 99 GLN A CA 1
ATOM 759 C C . GLN A 1 99 ? 19.926 -5.679 -16.072 1.00 87.25 99 GLN A C 1
ATOM 761 O O . GLN A 1 99 ? 18.733 -5.471 -15.847 1.00 87.25 99 GLN A O 1
ATOM 766 N N . GLU A 1 100 ? 20.529 -6.843 -15.857 1.00 88.12 100 GLU A N 1
ATOM 767 C CA . GLU A 1 100 ? 19.896 -7.953 -15.161 1.00 88.12 100 GLU A CA 1
ATOM 768 C C . GLU A 1 100 ? 19.767 -7.611 -13.672 1.00 88.12 100 GLU A C 1
ATOM 770 O O . GLU A 1 100 ? 20.754 -7.252 -13.023 1.00 88.12 100 GLU A O 1
ATOM 775 N N . ILE A 1 101 ? 18.548 -7.701 -13.147 1.00 82.06 101 ILE A N 1
ATOM 776 C CA . ILE A 1 101 ? 18.252 -7.514 -11.731 1.00 82.06 101 ILE A CA 1
ATOM 777 C C . ILE A 1 101 ? 18.388 -8.877 -11.058 1.00 82.06 101 ILE A C 1
ATOM 779 O O . ILE A 1 101 ? 17.706 -9.832 -11.426 1.00 82.06 101 ILE A O 1
ATOM 783 N N . LYS A 1 102 ? 19.296 -8.959 -10.086 1.00 71.50 102 LYS A N 1
ATOM 784 C CA . LYS A 1 102 ? 19.491 -10.130 -9.230 1.00 71.50 102 LYS A CA 1
ATOM 785 C C . LYS A 1 102 ? 19.092 -9.724 -7.818 1.00 71.50 102 LYS A C 1
ATOM 787 O O . LYS A 1 102 ? 19.578 -8.696 -7.347 1.00 71.50 102 LYS A O 1
ATOM 792 N N . PHE A 1 103 ? 18.189 -10.484 -7.212 1.00 65.75 103 PHE A N 1
ATOM 793 C CA . PHE A 1 103 ? 17.751 -10.316 -5.826 1.00 65.75 103 PHE A CA 1
ATOM 794 C C . PHE A 1 103 ? 18.512 -11.284 -4.925 1.00 65.75 103 PHE A C 1
ATOM 796 O O . PHE A 1 103 ? 18.856 -12.383 -5.426 1.00 65.75 103 PHE A O 1
#

Foldseek 3Di:
DDWDFLLRLCVVLVHDSVVSCVLCVVLVNHDPGSRDTDDDPSVVVSSVVSSVVSVPPPPPDDDDDDFDFLQVVCVRVVHDSVVSQVVCVVVVHHHDRGDGDDD

InterPro domains:
  IPR006847 Translation initiation factor IF-2, N-terminal [PF04760] (1-51)
  IPR006847 Translation initiation factor IF-2, N-terminal [PF04760] (66-101)

Sequence (103 aa):
MSKTRVYQIAEELNISNEELINKLAELDINVTDKDSVLEGEELELALEMLGEDLSQENGNVIEIDGKLTVQVLATKLDKSPSEIIMKLMKMGTMATINQEIKF

Organism: Clostridioides difficile (NCBI:txid1496)

Radius of gyration: 18.94 Å; chains: 1; bounding box: 43×29×42 Å

Secondary structure (DSSP, 8-state):
---EEHHHHHHHTT--HHHHHHHHHHTT----STTPEE-SHHHHHHHHHHHHHHHHH--------S--BHHHHHHHTT--HHHHHHHHHHTT----TTPBP--

pLDDT: mean 77.98, std 11.03, range [47.38, 91.56]